Protein AF-A0A2V7F4F0-F1 (afdb_monomer_lite)

Radius of gyration: 13.84 Å; chains: 1; bounding box: 34×19×35 Å

Sequence (50 aa):
AATKHVPIERLALSPQCGFASTMEGNRVAPDDQRRKLERVAEVARLVWGR

Structure (mmCIF, N/CA/C/O backbone):
data_AF-A0A2V7F4F0-F1
#
_entry.id   AF-A0A2V7F4F0-F1
#
loop_
_atom_site.group_PDB
_atom_site.id
_atom_site.type_symbol
_atom_site.label_atom_id
_atom_site.label_alt_id
_atom_site.label_comp_id
_atom_site.label_asym_id
_atom_site.label_entity_id
_atom_site.label_seq_id
_atom_site.pdbx_PDB_ins_code
_atom_site.Cartn_x
_atom_site.Cartn_y
_atom_site.Cartn_z
_atom_site.occupancy
_atom_site.B_iso_or_equiv
_atom_site.auth_seq_id
_atom_site.auth_comp_id
_atom_site.auth_asym_id
_atom_site.auth_atom_id
_atom_site.pdbx_PDB_model_num
ATOM 1 N N . ALA A 1 1 ? -6.567 -11.350 12.003 1.00 86.44 1 ALA A N 1
ATOM 2 C CA . ALA A 1 1 ? -6.352 -9.977 11.506 1.00 86.44 1 ALA A CA 1
ATOM 3 C C . ALA A 1 1 ? -5.340 -9.297 12.413 1.00 86.44 1 ALA A C 1
ATOM 5 O O . ALA A 1 1 ? -5.434 -9.494 13.620 1.00 86.44 1 ALA A O 1
ATOM 6 N N . ALA A 1 2 ? -4.395 -8.534 11.856 1.00 94.94 2 ALA A N 1
ATOM 7 C CA . ALA A 1 2 ? -3.365 -7.833 12.635 1.00 94.94 2 ALA A CA 1
ATOM 8 C C . ALA A 1 2 ? -3.961 -6.905 13.714 1.00 94.94 2 ALA A C 1
ATOM 10 O O . ALA A 1 2 ? -3.412 -6.791 14.806 1.00 94.94 2 ALA A O 1
ATOM 11 N N . THR A 1 3 ? -5.151 -6.355 13.455 1.00 96.94 3 THR A N 1
ATOM 12 C CA . THR A 1 3 ? -5.925 -5.512 14.381 1.00 96.94 3 THR A CA 1
ATOM 13 C C . THR A 1 3 ? -6.335 -6.195 15.689 1.00 96.94 3 THR A C 1
ATOM 15 O O . THR A 1 3 ? -6.682 -5.514 16.645 1.00 96.94 3 THR A O 1
ATOM 18 N N . LYS A 1 4 ? -6.264 -7.533 15.779 1.00 97.94 4 LYS A N 1
ATOM 19 C 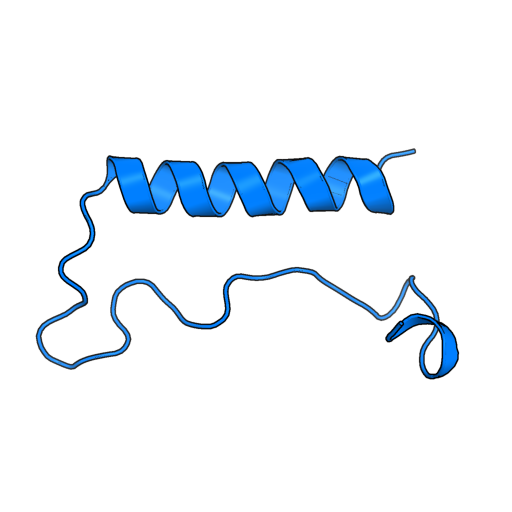CA . LYS A 1 4 ? -6.456 -8.264 17.045 1.00 97.94 4 LYS A CA 1
ATOM 20 C C . LYS A 1 4 ? -5.265 -8.123 18.005 1.00 97.94 4 LYS A C 1
ATOM 22 O O . LYS A 1 4 ? -5.387 -8.493 19.166 1.00 97.94 4 LYS A O 1
ATOM 27 N N . HIS A 1 5 ? -4.123 -7.642 17.513 1.00 98.06 5 HIS A N 1
ATOM 28 C CA . HIS A 1 5 ? -2.862 -7.581 18.254 1.00 98.06 5 HIS A CA 1
ATOM 29 C C . HIS A 1 5 ? -2.308 -6.156 18.375 1.00 98.06 5 HIS A C 1
ATOM 31 O O . HIS A 1 5 ? -1.641 -5.849 19.358 1.00 98.06 5 HIS A O 1
ATOM 37 N N . VAL A 1 6 ? -2.565 -5.288 17.391 1.00 97.88 6 VAL A N 1
ATOM 38 C CA . VAL A 1 6 ? -2.067 -3.905 17.356 1.00 97.88 6 VAL A CA 1
ATOM 39 C C . VAL A 1 6 ? -3.192 -2.969 16.889 1.00 97.88 6 VAL A C 1
ATOM 41 O O . VAL A 1 6 ? -3.887 -3.332 15.937 1.00 97.88 6 VAL A O 1
ATOM 44 N N . PRO A 1 7 ? -3.380 -1.784 17.510 1.00 97.00 7 PRO A N 1
ATOM 45 C CA . PRO A 1 7 ? -4.358 -0.793 17.054 1.00 97.00 7 PRO A CA 1
ATOM 46 C C . PRO A 1 7 ? -4.157 -0.421 15.582 1.00 97.00 7 PRO A C 1
ATOM 48 O O . PRO A 1 7 ? -3.020 -0.318 15.113 1.00 97.00 7 PRO A O 1
ATOM 51 N N . ILE A 1 8 ? -5.253 -0.222 14.850 1.00 95.88 8 ILE A N 1
ATOM 52 C CA . ILE A 1 8 ? -5.222 -0.011 13.396 1.00 95.88 8 ILE A CA 1
ATOM 53 C C . ILE A 1 8 ? -4.503 1.288 13.005 1.00 95.88 8 ILE A C 1
ATOM 55 O O . ILE A 1 8 ? -3.913 1.375 11.933 1.00 95.88 8 ILE A O 1
ATOM 59 N N . GLU A 1 9 ? -4.466 2.268 13.903 1.00 95.88 9 GLU A N 1
ATOM 60 C CA . GLU A 1 9 ? -3.775 3.553 13.759 1.00 95.88 9 GLU A CA 1
ATOM 61 C C . GLU A 1 9 ? -2.246 3.398 13.779 1.00 95.88 9 GLU A C 1
ATOM 63 O O . GLU A 1 9 ? -1.517 4.310 13.400 1.00 95.88 9 GLU A O 1
ATOM 68 N N . ARG A 1 10 ? -1.750 2.237 14.226 1.00 97.19 10 ARG A N 1
ATOM 69 C CA . ARG A 1 10 ? -0.325 1.875 14.255 1.00 97.19 10 ARG A CA 1
ATOM 70 C C . ARG A 1 10 ? 0.057 0.889 13.149 1.00 97.19 10 ARG A C 1
ATOM 72 O O . ARG A 1 10 ? 1.157 0.340 13.179 1.00 97.19 10 ARG A O 1
ATOM 79 N N . LEU A 1 11 ? -0.844 0.629 12.206 1.00 97.12 11 LEU A N 1
ATOM 80 C CA . LEU A 1 11 ? -0.616 -0.253 11.066 1.00 97.12 11 LEU A CA 1
ATOM 81 C C . LEU A 1 11 ? -0.536 0.565 9.773 1.00 97.12 11 LEU A C 1
ATOM 83 O O . LEU A 1 11 ? -1.136 1.628 9.652 1.00 97.12 11 LEU A O 1
ATOM 87 N N . ALA A 1 12 ? 0.202 0.043 8.796 1.00 96.44 12 ALA A N 1
ATOM 88 C CA . ALA A 1 12 ? 0.311 0.604 7.454 1.00 96.44 12 ALA A CA 1
ATOM 89 C C . ALA A 1 12 ? 0.278 -0.522 6.415 1.00 96.44 12 ALA A C 1
ATOM 91 O O . ALA A 1 12 ? 0.539 -1.685 6.736 1.00 96.44 12 ALA A O 1
ATOM 92 N N . LEU A 1 13 ? -0.032 -0.170 5.167 1.00 96.69 13 LEU A N 1
ATOM 93 C CA . LEU A 1 13 ? -0.038 -1.098 4.042 1.00 96.69 13 LEU A CA 1
ATOM 94 C C . LEU A 1 13 ? 1.086 -0.757 3.064 1.00 96.69 13 LEU A C 1
ATOM 96 O O . LEU A 1 13 ? 1.258 0.397 2.677 1.00 96.69 13 LEU A O 1
ATOM 100 N N . SER A 1 14 ? 1.814 -1.778 2.627 1.00 96.88 14 SER A N 1
ATOM 101 C CA . SER A 1 14 ? 2.857 -1.670 1.611 1.00 96.88 14 SER A CA 1
ATOM 102 C C . SER A 1 14 ? 2.870 -2.914 0.717 1.00 96.88 14 SER A C 1
ATOM 104 O O . SER A 1 14 ? 2.293 -3.946 1.075 1.00 96.88 14 SER A O 1
ATOM 106 N N . PRO A 1 15 ? 3.566 -2.875 -0.432 1.00 94.62 15 PRO A N 1
ATOM 107 C CA . PRO A 1 15 ? 4.009 -4.093 -1.098 1.00 94.62 15 PRO A CA 1
ATOM 108 C C . PRO A 1 15 ? 4.898 -4.937 -0.170 1.00 94.62 15 PRO A C 1
ATOM 110 O O . PRO A 1 15 ? 5.502 -4.417 0.769 1.00 94.62 15 PRO A O 1
ATOM 113 N N . GLN A 1 16 ? 5.029 -6.229 -0.477 1.00 90.12 16 GLN A N 1
ATOM 114 C CA . GLN A 1 16 ? 5.923 -7.140 0.253 1.00 90.12 16 GLN A CA 1
ATOM 115 C C . GLN A 1 16 ? 7.409 -6.749 0.142 1.00 90.12 16 GLN A C 1
ATOM 117 O O . GLN A 1 16 ? 8.176 -6.923 1.082 1.00 90.12 16 GLN A O 1
ATOM 122 N N . CYS A 1 17 ? 7.817 -6.259 -1.030 1.00 90.12 17 CYS A N 1
ATOM 123 C CA . CYS A 1 17 ? 9.191 -5.927 -1.395 1.00 90.12 17 CYS A CA 1
ATOM 124 C C . CYS A 1 17 ? 9.171 -4.762 -2.392 1.00 90.12 17 CYS A C 1
ATOM 126 O O . CYS A 1 17 ? 8.128 -4.449 -2.975 1.00 90.12 17 CYS A O 1
ATOM 128 N N . GLY A 1 18 ? 10.333 -4.151 -2.617 1.00 89.31 18 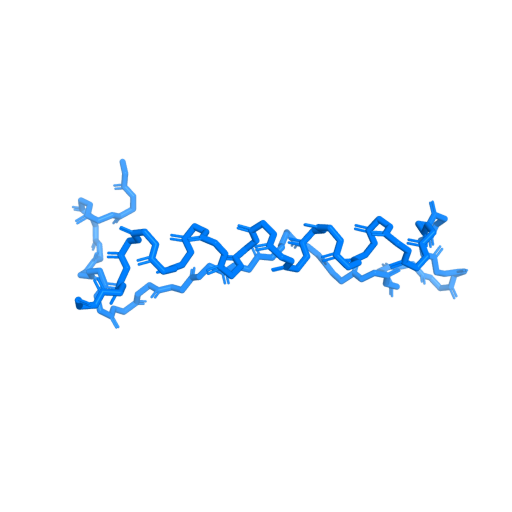GLY A N 1
ATOM 129 C CA . GLY A 1 18 ? 10.511 -3.139 -3.654 1.00 89.31 18 GLY A CA 1
ATOM 130 C C . GLY A 1 18 ? 10.492 -3.718 -5.075 1.00 89.31 18 GLY A C 1
ATOM 131 O O . GLY A 1 18 ? 10.484 -4.930 -5.291 1.00 89.31 18 GLY A O 1
ATOM 132 N N . PHE A 1 19 ? 10.511 -2.837 -6.075 1.00 91.06 19 PHE A N 1
ATOM 133 C CA . PHE A 1 19 ? 10.554 -3.227 -7.492 1.00 91.06 19 PHE A CA 1
ATOM 134 C C . PHE A 1 19 ? 11.969 -3.549 -8.004 1.00 91.06 19 PHE A C 1
ATOM 136 O O . PHE A 1 19 ? 12.119 -4.018 -9.125 1.00 91.06 19 PHE A O 1
ATOM 143 N N . ALA A 1 20 ? 12.995 -3.360 -7.176 1.00 89.00 20 ALA A N 1
ATOM 144 C CA . ALA A 1 20 ? 14.390 -3.673 -7.482 1.00 89.00 20 ALA A CA 1
ATOM 145 C C . ALA A 1 20 ? 15.047 -4.390 -6.294 1.00 89.00 20 ALA A C 1
ATOM 147 O O . ALA A 1 20 ? 16.031 -3.932 -5.729 1.00 89.00 20 ALA A O 1
ATOM 148 N N . SER A 1 21 ? 14.433 -5.486 -5.847 1.00 82.38 21 SER A N 1
ATOM 149 C CA . SER A 1 21 ? 14.922 -6.255 -4.691 1.00 82.38 21 SER A CA 1
ATOM 150 C C . SER A 1 21 ? 16.013 -7.276 -5.043 1.00 82.38 21 SER A C 1
ATOM 152 O O . SER A 1 21 ? 16.443 -8.026 -4.173 1.00 82.38 21 SER A O 1
ATOM 154 N N . THR A 1 22 ? 16.466 -7.291 -6.295 1.00 79.69 22 THR A N 1
ATOM 155 C CA . THR A 1 22 ? 17.606 -8.061 -6.806 1.00 79.69 22 THR A CA 1
ATOM 156 C C . THR A 1 22 ? 18.608 -7.100 -7.442 1.00 79.69 22 THR A C 1
ATOM 158 O O . THR A 1 22 ? 18.225 -6.005 -7.864 1.00 79.69 22 THR A O 1
ATOM 161 N N . MET A 1 23 ? 19.882 -7.498 -7.528 1.00 74.19 23 MET A N 1
ATOM 162 C CA . MET A 1 23 ? 20.938 -6.670 -8.134 1.00 74.19 23 MET A CA 1
ATOM 163 C C . MET A 1 23 ? 20.626 -6.323 -9.594 1.00 74.19 23 MET A C 1
ATOM 165 O O . MET A 1 23 ? 20.897 -5.216 -10.047 1.00 74.19 23 MET A O 1
ATOM 169 N N . GLU A 1 24 ? 20.008 -7.254 -10.313 1.00 78.69 24 GLU A N 1
ATOM 170 C CA . GLU A 1 24 ? 19.583 -7.104 -11.703 1.00 78.69 24 GLU A CA 1
ATOM 171 C C . GLU A 1 24 ? 18.256 -6.333 -11.852 1.00 78.69 24 GLU A C 1
ATOM 173 O O . GLU A 1 24 ? 17.841 -6.032 -12.971 1.00 78.69 24 GLU A O 1
ATOM 178 N N . GLY A 1 25 ? 17.575 -6.018 -10.745 1.00 76.56 25 GLY A N 1
ATOM 179 C CA . GLY A 1 25 ? 16.212 -5.492 -10.733 1.00 76.56 25 GLY A CA 1
ATOM 180 C C . GLY A 1 25 ? 15.147 -6.565 -11.000 1.00 76.56 25 GLY A C 1
ATOM 181 O O . GLY A 1 25 ? 15.417 -7.637 -11.550 1.00 76.56 25 GLY A O 1
ATOM 182 N N . ASN A 1 26 ? 13.895 -6.290 -10.616 1.00 79.75 26 ASN A N 1
ATOM 183 C CA . ASN A 1 26 ? 12.800 -7.212 -10.918 1.00 79.75 26 ASN A CA 1
ATOM 184 C C . ASN A 1 26 ? 12.288 -6.959 -12.343 1.00 79.75 26 ASN A C 1
ATOM 186 O O . ASN A 1 26 ? 12.068 -5.815 -12.740 1.00 79.75 26 ASN A O 1
ATOM 190 N N . ARG A 1 27 ? 12.011 -8.031 -13.099 1.00 85.25 27 ARG A N 1
ATOM 191 C CA . ARG A 1 27 ? 11.344 -7.959 -14.412 1.00 85.25 27 ARG A CA 1
ATOM 192 C C . ARG A 1 27 ? 9.859 -7.621 -14.244 1.00 85.25 27 ARG A C 1
ATOM 194 O O . ARG A 1 27 ? 8.998 -8.484 -14.375 1.00 85.25 27 ARG A O 1
ATOM 201 N N . VAL A 1 28 ? 9.570 -6.372 -13.899 1.00 88.12 28 VAL A N 1
ATOM 202 C CA . VAL A 1 28 ? 8.214 -5.851 -13.697 1.00 88.12 28 VAL A CA 1
ATOM 203 C C . VAL A 1 28 ? 8.057 -4.611 -14.560 1.00 88.12 28 VAL A C 1
ATOM 205 O O . VAL A 1 28 ? 8.785 -3.633 -14.371 1.00 88.12 28 VAL A O 1
ATOM 208 N N . ALA A 1 29 ? 7.113 -4.647 -15.501 1.00 93.56 29 ALA A N 1
ATOM 209 C CA . ALA A 1 29 ? 6.852 -3.512 -16.374 1.00 93.56 29 ALA A CA 1
ATOM 210 C C . ALA A 1 29 ? 6.438 -2.278 -15.545 1.00 93.56 29 ALA A C 1
ATOM 212 O O . ALA A 1 29 ? 5.770 -2.438 -14.519 1.00 93.56 29 ALA A O 1
ATOM 213 N N . PRO A 1 30 ? 6.778 -1.047 -15.967 1.00 94.06 30 PRO A N 1
ATOM 214 C CA . PRO A 1 30 ? 6.391 0.168 -15.244 1.00 94.06 30 PRO A CA 1
ATOM 215 C C . PRO A 1 30 ? 4.889 0.248 -14.933 1.00 94.06 30 PRO A C 1
ATOM 217 O O . PRO A 1 30 ? 4.501 0.666 -13.842 1.00 94.06 30 PRO A O 1
ATOM 220 N N . ASP A 1 31 ? 4.043 -0.232 -15.846 1.00 97.12 31 ASP A N 1
ATOM 221 C CA . ASP A 1 31 ? 2.593 -0.268 -15.644 1.00 97.12 31 ASP A CA 1
ATOM 222 C C . ASP A 1 31 ? 2.164 -1.269 -14.566 1.00 97.12 31 ASP A C 1
ATOM 224 O O . ASP A 1 31 ? 1.231 -1.001 -13.813 1.00 97.12 31 ASP A O 1
ATOM 228 N N . ASP A 1 32 ? 2.859 -2.401 -14.430 1.00 96.06 32 ASP A N 1
ATOM 229 C CA . ASP A 1 32 ? 2.620 -3.345 -13.334 1.00 96.06 32 ASP A CA 1
ATOM 230 C C . ASP A 1 32 ? 3.045 -2.765 -11.983 1.00 96.06 32 ASP A C 1
ATOM 232 O O . ASP A 1 32 ? 2.369 -2.976 -10.972 1.00 96.06 32 ASP A O 1
ATOM 236 N N . GLN A 1 33 ? 4.144 -2.005 -11.951 1.00 95.44 33 GLN A N 1
ATOM 237 C CA . GLN A 1 33 ? 4.570 -1.294 -10.743 1.00 95.44 33 GLN A CA 1
ATOM 238 C C . GLN A 1 33 ? 3.507 -0.271 -10.329 1.00 95.44 33 GLN A C 1
ATOM 240 O O . GLN A 1 33 ? 3.107 -0.231 -9.163 1.00 95.44 33 GLN A O 1
ATOM 245 N N . ARG A 1 34 ? 2.982 0.492 -11.297 1.00 97.06 34 ARG A N 1
ATOM 246 C CA . ARG A 1 34 ? 1.893 1.452 -11.086 1.00 97.06 34 ARG A CA 1
ATOM 247 C C . ARG A 1 34 ? 0.632 0.775 -10.560 1.00 97.06 34 ARG A C 1
ATOM 249 O O . ARG A 1 34 ? 0.155 1.170 -9.501 1.00 97.06 34 ARG A O 1
ATOM 256 N N . ARG A 1 35 ? 0.160 -0.291 -11.216 1.00 97.81 35 ARG A N 1
ATOM 257 C CA . ARG A 1 35 ? -1.011 -1.070 -10.773 1.00 97.81 35 ARG A CA 1
ATOM 258 C C . ARG A 1 35 ? -0.859 -1.584 -9.342 1.00 97.81 35 ARG A C 1
ATOM 260 O O . ARG A 1 35 ? -1.807 -1.543 -8.561 1.00 97.81 35 ARG A O 1
ATOM 267 N N . LYS A 1 36 ? 0.339 -2.047 -8.964 1.00 96.69 36 LYS A N 1
ATOM 268 C CA . LYS A 1 36 ? 0.622 -2.469 -7.582 1.00 96.69 36 LYS A CA 1
ATOM 269 C C . LYS A 1 36 ? 0.473 -1.322 -6.585 1.00 96.69 36 LYS A C 1
ATOM 271 O O . LYS A 1 36 ? -0.144 -1.513 -5.539 1.00 96.69 36 LYS A O 1
ATOM 276 N N . LEU A 1 37 ? 1.026 -0.150 -6.891 1.00 97.75 37 LEU A N 1
ATOM 277 C CA . LEU A 1 37 ? 0.914 1.025 -6.023 1.00 97.75 37 LEU A CA 1
ATOM 278 C C . LEU A 1 37 ? -0.529 1.538 -5.940 1.00 97.75 37 LEU A C 1
ATOM 280 O O . LEU A 1 37 ? -1.002 1.843 -4.848 1.00 97.75 37 LEU A O 1
ATOM 284 N N . GLU A 1 38 ? -1.248 1.566 -7.063 1.00 98.19 38 GLU A N 1
ATOM 285 C CA . GLU A 1 38 ? -2.669 1.921 -7.118 1.00 98.19 38 GLU A CA 1
ATOM 286 C C . GLU A 1 38 ? -3.501 0.997 -6.235 1.00 98.19 38 GLU A C 1
ATOM 288 O O . GLU A 1 38 ? -4.309 1.479 -5.442 1.00 98.19 38 GLU A O 1
ATOM 293 N N . ARG A 1 39 ? -3.244 -0.316 -6.291 1.00 98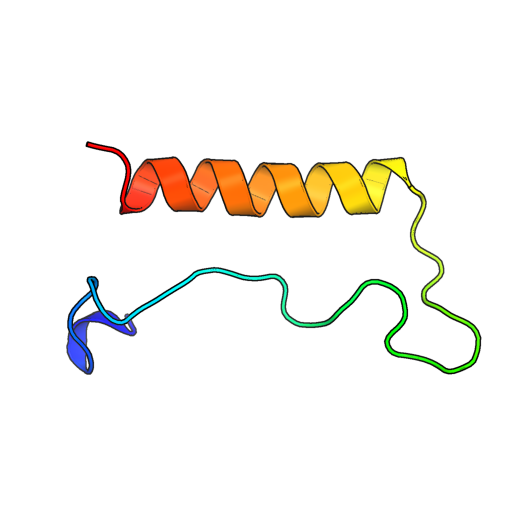.00 39 ARG A N 1
ATOM 294 C CA . ARG A 1 39 ? -3.936 -1.289 -5.446 1.00 98.00 39 ARG A CA 1
ATOM 295 C C . ARG A 1 39 ? -3.674 -1.059 -3.959 1.00 98.00 39 ARG A C 1
ATOM 297 O O . ARG A 1 39 ? -4.602 -1.137 -3.158 1.00 98.00 39 ARG A O 1
ATOM 304 N N . VAL A 1 40 ? -2.432 -0.757 -3.575 1.00 98.06 40 VAL A N 1
ATOM 305 C CA . VAL A 1 40 ? -2.103 -0.404 -2.182 1.00 98.06 40 VAL A CA 1
ATOM 306 C C . VAL A 1 40 ? -2.851 0.863 -1.759 1.00 98.06 40 VAL A C 1
ATOM 308 O O . VAL A 1 40 ? -3.475 0.872 -0.701 1.00 98.06 40 VAL A O 1
ATOM 311 N N . ALA A 1 41 ? -2.851 1.907 -2.589 1.00 97.62 41 ALA A N 1
ATOM 312 C CA . ALA A 1 41 ? -3.522 3.171 -2.288 1.00 97.62 41 ALA A CA 1
ATOM 313 C C . ALA A 1 41 ? -5.055 3.046 -2.235 1.00 97.62 41 ALA A C 1
ATOM 315 O O . ALA A 1 41 ? -5.710 3.726 -1.447 1.00 97.62 41 ALA A O 1
ATOM 316 N N . GLU A 1 42 ? -5.649 2.210 -3.084 1.00 98.25 42 GLU A N 1
ATOM 317 C CA . GLU A 1 42 ? -7.076 1.879 -3.062 1.00 98.25 42 GLU A CA 1
ATOM 318 C C . GLU A 1 42 ? -7.455 1.206 -1.738 1.00 98.25 42 GLU A C 1
ATOM 320 O O . GLU A 1 42 ? -8.332 1.692 -1.029 1.00 98.25 42 GLU A O 1
ATOM 325 N N . VAL A 1 43 ? -6.749 0.138 -1.356 1.00 97.69 43 VAL A N 1
ATOM 326 C CA . VAL A 1 43 ? -7.039 -0.591 -0.114 1.00 97.69 43 VAL A CA 1
ATOM 327 C C . VAL A 1 43 ? -6.776 0.280 1.113 1.00 97.69 43 VAL A C 1
ATOM 329 O O . VAL A 1 43 ? -7.574 0.272 2.045 1.00 97.69 43 VAL A O 1
ATOM 332 N N . ALA A 1 44 ? -5.707 1.079 1.110 1.00 97.50 44 ALA A N 1
ATOM 333 C CA . ALA A 1 44 ? -5.437 2.014 2.197 1.00 97.50 44 ALA A CA 1
ATOM 334 C C . ALA A 1 44 ? -6.590 3.016 2.386 1.00 97.50 44 ALA A C 1
ATOM 336 O O . ALA A 1 44 ? -6.997 3.271 3.516 1.00 97.50 44 ALA A O 1
ATOM 337 N N . ARG A 1 45 ? -7.175 3.527 1.294 1.00 97.38 45 ARG A N 1
ATOM 338 C CA . ARG A 1 45 ? -8.364 4.390 1.357 1.00 97.38 45 ARG A CA 1
ATOM 339 C C . ARG A 1 45 ? -9.603 3.652 1.857 1.00 97.38 45 ARG A C 1
ATOM 341 O O . ARG A 1 45 ? -10.342 4.224 2.640 1.00 97.38 45 ARG A O 1
ATOM 348 N N . LEU A 1 46 ? -9.816 2.396 1.468 1.00 97.12 46 LEU A N 1
ATOM 349 C CA . LEU A 1 46 ? -10.945 1.600 1.972 1.00 97.12 46 LEU A CA 1
ATOM 350 C C . LEU A 1 46 ? -10.855 1.316 3.479 1.00 97.12 46 LEU A C 1
ATOM 352 O O . LEU A 1 46 ? -11.880 1.154 4.130 1.00 97.12 46 LEU A O 1
ATOM 356 N N . VAL A 1 47 ? -9.639 1.216 4.021 1.00 95.94 47 VAL A N 1
ATOM 357 C CA . VAL A 1 47 ? -9.411 0.842 5.424 1.00 95.94 47 VAL A CA 1
ATOM 358 C C . VAL A 1 47 ? -9.259 2.063 6.343 1.00 95.94 47 VAL A C 1
ATOM 360 O O . VAL A 1 47 ? -9.737 2.015 7.473 1.00 95.94 47 VAL A O 1
ATOM 363 N N . TRP A 1 48 ? -8.618 3.145 5.881 1.00 95.81 48 TRP A N 1
ATOM 364 C CA . TRP A 1 48 ? -8.328 4.351 6.682 1.00 95.81 48 TRP A CA 1
ATOM 365 C C . TRP A 1 48 ? -8.921 5.655 6.129 1.00 95.81 48 TRP A C 1
ATOM 367 O O 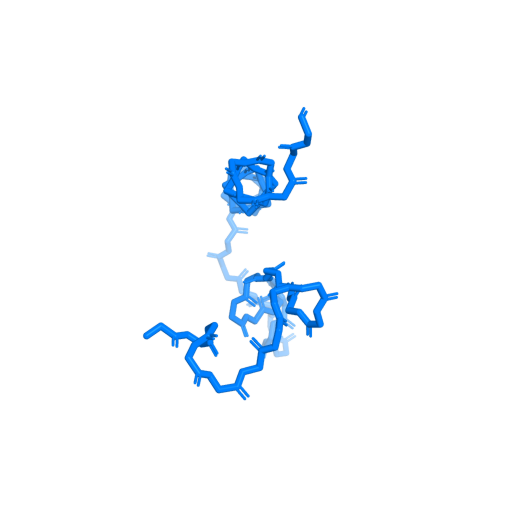. TRP A 1 48 ? -8.811 6.692 6.784 1.00 95.81 48 TRP A O 1
ATOM 377 N N . GLY A 1 49 ? -9.504 5.655 4.929 1.00 86.75 49 GLY A N 1
ATOM 378 C CA . GLY A 1 49 ? -10.183 6.832 4.392 1.00 86.75 49 GLY A CA 1
ATOM 379 C C . GLY A 1 49 ? -11.399 7.161 5.253 1.00 86.75 49 GLY A C 1
ATOM 380 O O . GLY A 1 49 ? -12.253 6.304 5.457 1.00 86.75 49 GLY A O 1
ATOM 381 N N . ARG A 1 50 ? -11.432 8.381 5.793 1.00 59.78 50 ARG A N 1
ATOM 382 C CA . ARG A 1 50 ? -12.626 8.942 6.434 1.00 59.78 50 ARG A CA 1
ATOM 383 C C . ARG A 1 50 ? -13.752 9.118 5.427 1.00 59.78 50 ARG A C 1
ATOM 385 O O . ARG A 1 50 ? -13.445 9.597 4.312 1.00 59.78 50 ARG A O 1
#

Foldseek 3Di:
DCCVPDPPVPDADDPPDDQAPDPVGHPADPVNVVVRVVVRVVVCCVSPND

Secondary structure (DSSP, 8-state):
-GGGTS-GGG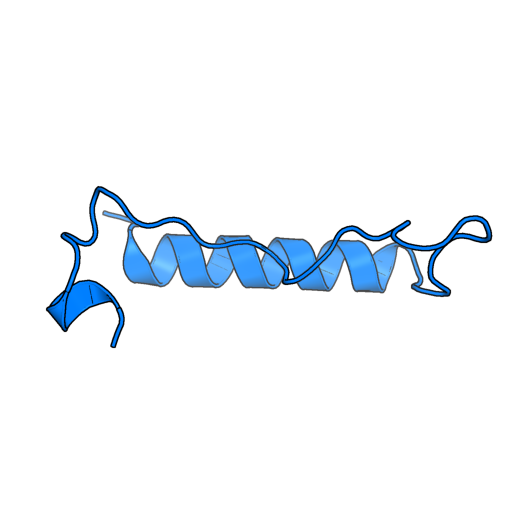-----SS-TT-STT-----HHHHHHHHHHHHHH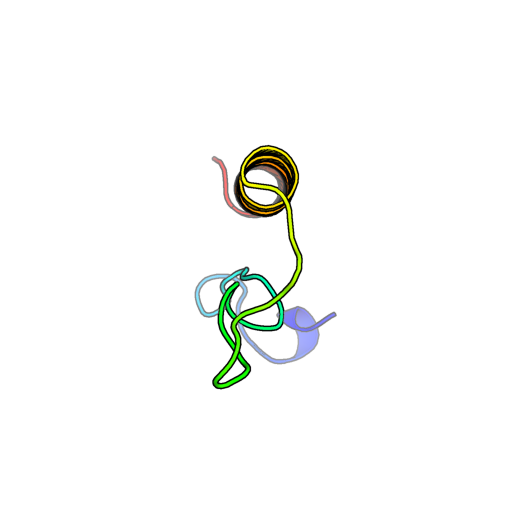HHHHH--

pLDDT: mean 92.36, std 7.91, range [59.78, 98.25]